Protein AF-A0A441YT29-F1 (afdb_monomer)

Solvent-accessible surface area (backbone atoms only — not comparable to full-atom values): 5347 Å² total; per-residue (Å²): 136,79,86,80,70,84,81,58,87,40,47,46,40,78,47,80,51,58,87,66,74,87,59,62,68,70,58,54,48,52,54,48,54,52,49,54,60,50,52,72,70,46,87,62,45,46,36,36,26,34,23,33,78,50,67,69,56,43,55,52,44,50,53,48,23,70,74,38,77,78,29,50,46,49,69,28,42,58,94,37,43,67,59,37,50,52,60,36,64,66,51,114

Mean predicted aligned error: 9.4 Å

Nearest PDB structures (foldseek):
  4tkz-assembly3_F-3  TM=5.172E-01  e=1.921E-01  Streptococcus agalactiae NEM316
  6kp6-assembly1_A  TM=5.473E-01  e=5.936E-01  Homo sapiens
  2bfw-assembly1_A  TM=5.298E-01  e=2.392E+00  Pyrococcus abyssi
  4o3m-assembly1_A  TM=3.613E-01  e=2.919E+00  Homo sapiens
  7pup-assembly1_A  TM=4.286E-01  e=7.391E+00  Arabidopsis thaliana

Sequence (92 aa):
MEEKLSAHPEIGILADLTDLEDMTGDALRRDLQYGLSKLGELHPFQRAAVVSEKQWIKAATEMTGALFPQIEARVFPADEKTQALEWVADVQ

pLDDT: mean 71.06, std 11.56, range [38.62, 86.81]

Foldseek 3Di:
DPPPPPPALEQEEEAEPAPVPPDDVVVVVVVVLVVLVVVLVDQSYAEYEYEAPDVVSQVSQVVSCVVRVSHHYGYHYNVCSVVSVVVSVPRD

Secondary structure (DSSP, 8-state):
--TTSSS-S--EEEEE-SS--SS-HHHHHHHHHHHHHHHTT-TT--EEEEE-S-HHHHHHHHHHHHH-TTSEEEEE-GGGHHHHHHHHH---

Structure (mmCIF, N/CA/C/O backbone):
data_AF-A0A441YT29-F1
#
_entry.id   AF-A0A441YT29-F1
#
loop_
_atom_site.group_PDB
_atom_site.id
_atom_site.type_symbol
_atom_site.label_atom_id
_atom_site.label_alt_id
_atom_site.label_comp_id
_atom_site.label_asym_id
_atom_site.label_entity_id
_atom_site.label_seq_id
_atom_site.pdbx_PDB_ins_code
_atom_site.Cartn_x
_atom_site.Cartn_y
_atom_site.Cartn_z
_atom_site.occupancy
_atom_site.B_iso_or_equiv
_atom_site.auth_seq_id
_atom_site.auth_comp_id
_atom_site.auth_asym_id
_atom_site.auth_atom_id
_atom_site.pdbx_PDB_model_num
ATOM 1 N N . MET A 1 1 ? 1.928 -24.377 -16.127 1.00 45.34 1 MET A N 1
ATOM 2 C CA . MET A 1 1 ? 1.559 -23.172 -15.339 1.00 45.34 1 MET A CA 1
ATOM 3 C C . MET A 1 1 ? 2.516 -22.002 -15.599 1.00 45.34 1 MET A C 1
ATOM 5 O O . MET A 1 1 ? 2.242 -20.894 -15.165 1.00 45.34 1 MET A O 1
ATOM 9 N N . GLU A 1 2 ? 3.588 -22.229 -16.364 1.00 38.62 2 GLU A N 1
ATOM 10 C CA . GLU A 1 2 ? 4.683 -21.283 -16.620 1.00 38.62 2 GLU A CA 1
ATOM 11 C C . GLU A 1 2 ? 4.440 -20.312 -17.797 1.00 38.62 2 GLU A C 1
ATOM 13 O O . GLU A 1 2 ? 5.264 -19.446 -18.058 1.00 38.62 2 GLU A O 1
ATOM 18 N N . GLU A 1 3 ? 3.305 -20.392 -18.500 1.00 40.16 3 GLU A N 1
ATOM 19 C CA . GLU A 1 3 ? 3.112 -19.690 -19.786 1.00 40.16 3 GLU A CA 1
ATOM 20 C C . GLU A 1 3 ? 2.537 -18.264 -19.698 1.00 40.16 3 GLU A C 1
ATOM 22 O O . GLU A 1 3 ? 2.388 -17.603 -20.721 1.00 40.16 3 GLU A O 1
ATOM 27 N N . LYS A 1 4 ? 2.225 -17.741 -18.503 1.00 46.28 4 LYS A N 1
ATOM 28 C CA . LYS A 1 4 ? 1.689 -16.368 -18.350 1.00 46.28 4 LYS A CA 1
ATOM 29 C C . LYS A 1 4 ? 2.676 -15.343 -17.790 1.00 46.28 4 LYS A C 1
ATOM 31 O O . LYS A 1 4 ? 2.288 -14.205 -17.559 1.00 46.28 4 LYS A O 1
ATOM 36 N N . LEU A 1 5 ? 3.938 -15.723 -17.593 1.00 47.84 5 LEU A N 1
ATOM 37 C CA . LEU A 1 5 ? 4.929 -14.867 -16.931 1.00 47.84 5 LEU A CA 1
ATOM 38 C C . LEU A 1 5 ? 5.835 -14.086 -17.906 1.00 47.84 5 LEU A C 1
ATOM 40 O O . LEU A 1 5 ? 6.596 -13.233 -17.473 1.00 47.84 5 LEU A O 1
ATOM 44 N N . SER A 1 6 ? 5.749 -14.334 -19.218 1.00 44.62 6 SER A N 1
ATOM 45 C CA . SER A 1 6 ? 6.679 -13.763 -20.213 1.00 44.62 6 SER A CA 1
ATOM 46 C C . SER A 1 6 ? 6.143 -12.574 -21.024 1.00 44.62 6 SER A C 1
ATOM 48 O O . SER A 1 6 ? 6.799 -12.175 -21.981 1.00 44.62 6 SER A O 1
ATOM 50 N N . ALA A 1 7 ? 4.978 -12.010 -20.685 1.00 46.62 7 ALA A N 1
ATOM 51 C CA . ALA A 1 7 ? 4.343 -10.968 -21.508 1.00 46.62 7 ALA A CA 1
ATOM 52 C C . ALA A 1 7 ? 4.354 -9.546 -20.915 1.00 46.62 7 ALA A C 1
ATOM 54 O O . ALA A 1 7 ? 4.047 -8.611 -21.647 1.00 46.62 7 ALA A O 1
ATOM 55 N N . HIS A 1 8 ? 4.723 -9.354 -19.644 1.00 49.56 8 HIS A N 1
ATOM 56 C CA . HIS A 1 8 ? 4.680 -8.034 -19.003 1.00 49.56 8 HIS A CA 1
ATOM 57 C C . HIS A 1 8 ? 6.016 -7.735 -18.302 1.00 49.56 8 HIS A C 1
ATOM 59 O O . HIS A 1 8 ? 6.298 -8.343 -17.270 1.00 49.56 8 HIS A O 1
ATOM 65 N N . PRO A 1 9 ? 6.869 -6.855 -18.864 1.00 52.72 9 PRO A N 1
ATOM 66 C CA . PRO A 1 9 ? 8.129 -6.442 -18.239 1.00 52.72 9 PRO A CA 1
ATOM 67 C C . PRO A 1 9 ? 7.925 -5.593 -16.971 1.00 52.72 9 PRO A C 1
ATOM 69 O O . PRO A 1 9 ? 8.884 -5.354 -16.243 1.00 52.72 9 PRO A O 1
ATOM 72 N N . GLU A 1 10 ? 6.689 -5.183 -16.679 1.00 58.97 10 GLU A N 1
ATOM 73 C CA . GLU A 1 10 ? 6.321 -4.382 -15.516 1.00 58.97 10 GLU A CA 1
ATOM 74 C C . GLU A 1 10 ? 5.372 -5.179 -14.618 1.00 58.97 10 GLU A C 1
ATOM 76 O O . GLU A 1 10 ? 4.194 -5.364 -14.922 1.00 58.97 10 GLU A O 1
ATOM 81 N N . ILE A 1 11 ? 5.893 -5.710 -13.510 1.00 66.44 11 ILE A N 1
ATOM 82 C CA . ILE A 1 11 ? 5.077 -6.452 -12.545 1.00 66.44 11 ILE A CA 1
ATOM 83 C C . ILE A 1 11 ? 4.628 -5.483 -11.451 1.00 66.44 11 ILE A C 1
ATOM 85 O O . ILE A 1 11 ? 5.445 -5.011 -10.658 1.00 66.44 11 ILE A O 1
ATOM 89 N N . GLY A 1 12 ? 3.324 -5.212 -11.412 1.00 70.69 12 GLY A N 1
ATOM 90 C CA . GLY A 1 12 ? 2.662 -4.528 -10.306 1.00 70.69 12 GLY A CA 1
ATOM 91 C C . GLY A 1 12 ? 2.340 -5.502 -9.170 1.00 70.69 12 GLY A C 1
ATOM 92 O O . GLY A 1 12 ? 1.777 -6.572 -9.408 1.00 70.69 12 GLY A O 1
ATOM 93 N N . ILE A 1 13 ? 2.678 -5.150 -7.927 1.00 76.44 13 ILE A N 1
ATOM 94 C CA . ILE A 1 13 ? 2.315 -5.939 -6.735 1.00 76.44 13 ILE A CA 1
ATOM 95 C C . ILE A 1 13 ? 1.282 -5.181 -5.910 1.00 76.44 13 ILE A C 1
ATOM 97 O O . ILE A 1 13 ? 1.533 -4.047 -5.517 1.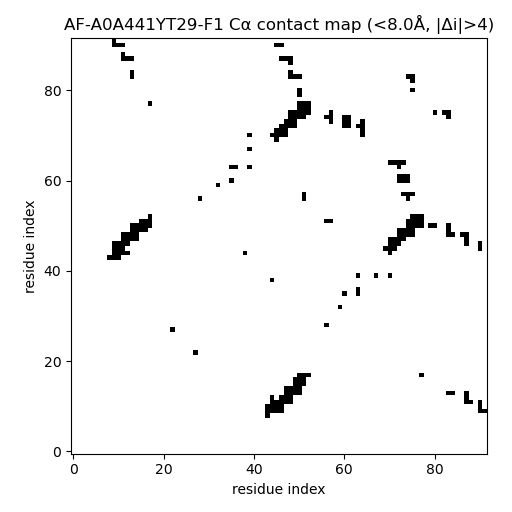00 76.44 13 ILE A O 1
ATOM 101 N N . LEU A 1 14 ? 0.169 -5.837 -5.572 1.00 78.50 14 LEU A N 1
ATOM 102 C CA . LEU A 1 14 ? -0.757 -5.384 -4.534 1.00 78.50 14 LEU A CA 1
ATOM 103 C C . LEU A 1 14 ? -0.564 -6.235 -3.273 1.00 78.50 14 LEU A C 1
ATOM 105 O O . LEU A 1 14 ? -0.837 -7.435 -3.286 1.00 78.50 14 LEU A O 1
ATOM 109 N N . ALA A 1 15 ? -0.122 -5.617 -2.183 1.00 78.88 15 ALA A N 1
ATOM 110 C CA . ALA A 1 15 ? -0.057 -6.236 -0.865 1.00 78.88 15 ALA A CA 1
ATOM 111 C C . ALA A 1 15 ? -1.208 -5.715 0.000 1.00 78.88 15 ALA A C 1
ATOM 113 O O . ALA A 1 15 ? -1.189 -4.567 0.440 1.00 78.88 15 ALA A O 1
ATOM 114 N N . ASP A 1 16 ? -2.211 -6.553 0.246 1.00 79.62 16 ASP A N 1
ATOM 115 C CA . ASP A 1 16 ? -3.297 -6.221 1.164 1.00 79.62 16 ASP A CA 1
ATOM 116 C C . ASP A 1 16 ? -2.918 -6.618 2.594 1.00 79.62 16 ASP A C 1
ATOM 118 O O . ASP A 1 16 ? -2.710 -7.794 2.892 1.00 79.62 16 ASP A O 1
ATOM 122 N N . LEU A 1 17 ? -2.797 -5.617 3.466 1.00 73.94 17 LEU A N 1
ATOM 123 C CA . LEU A 1 17 ? -2.437 -5.767 4.872 1.00 73.94 17 LEU A CA 1
ATOM 124 C C . LEU A 1 17 ? -3.568 -5.324 5.811 1.00 73.94 17 LEU A C 1
ATOM 126 O O . LEU A 1 17 ? -3.318 -5.034 6.985 1.00 73.94 17 LEU A O 1
ATOM 130 N N . THR A 1 18 ? -4.795 -5.216 5.297 1.00 72.12 18 THR A N 1
ATOM 131 C CA . THR A 1 18 ? -5.975 -4.804 6.072 1.00 72.12 18 THR A CA 1
ATOM 132 C C . THR A 1 18 ? -6.507 -5.923 6.961 1.00 72.12 18 THR A C 1
ATOM 134 O O . THR A 1 18 ? -6.878 -5.655 8.096 1.00 72.12 18 THR A O 1
ATOM 137 N N . ASP A 1 19 ? -6.406 -7.175 6.507 1.00 66.50 19 ASP A N 1
ATOM 138 C CA . ASP A 1 19 ? -6.849 -8.382 7.230 1.00 66.50 19 ASP A CA 1
ATOM 139 C C . ASP A 1 19 ? -5.940 -8.751 8.429 1.00 66.50 19 ASP A C 1
ATOM 141 O O . ASP A 1 19 ? -6.202 -9.671 9.198 1.00 66.50 19 ASP A O 1
ATOM 145 N N . LEU A 1 20 ? -4.840 -8.014 8.627 1.00 63.84 20 LEU A N 1
ATOM 146 C CA . LEU A 1 20 ? -3.915 -8.188 9.750 1.00 63.84 20 LEU A CA 1
ATOM 147 C C . LEU A 1 20 ? -4.446 -7.505 11.024 1.00 63.84 20 LEU A C 1
ATOM 149 O O . LEU A 1 20 ? -3.882 -6.512 11.517 1.00 63.84 20 LEU A O 1
ATOM 153 N N . GLU A 1 21 ? -5.533 -8.055 11.562 1.00 57.41 21 GLU A N 1
ATOM 154 C CA . GLU A 1 21 ? -6.120 -7.663 12.850 1.00 57.41 21 GLU A CA 1
ATOM 155 C C . GLU A 1 21 ? -5.477 -8.405 14.041 1.00 57.41 21 GLU A C 1
ATOM 157 O O . GLU A 1 21 ? -5.232 -7.789 15.077 1.00 57.41 21 GLU A O 1
ATOM 162 N N . ASP A 1 22 ? -5.098 -9.680 13.878 1.00 56.34 22 ASP A N 1
ATOM 163 C CA . ASP A 1 22 ? -4.752 -10.581 14.999 1.00 56.34 22 ASP A CA 1
ATOM 164 C C . ASP A 1 22 ? -3.254 -10.698 15.352 1.00 56.34 22 ASP A C 1
ATOM 166 O O . ASP A 1 22 ? -2.884 -11.304 16.360 1.00 56.34 22 ASP A O 1
ATOM 170 N N . MET A 1 23 ? -2.347 -10.121 14.558 1.00 58.62 23 MET A N 1
ATOM 171 C CA . MET A 1 23 ? -0.908 -10.184 14.848 1.00 58.62 23 MET A CA 1
ATOM 172 C C . MET A 1 23 ? -0.452 -8.949 15.625 1.00 58.62 23 MET A C 1
ATOM 174 O O . MET A 1 23 ? -0.654 -7.817 15.180 1.00 58.62 23 MET A O 1
ATOM 178 N N . THR A 1 24 ? 0.225 -9.156 16.762 1.00 67.06 24 THR A N 1
ATOM 179 C CA . THR A 1 24 ? 0.884 -8.100 17.547 1.00 67.06 24 THR A CA 1
ATOM 180 C C . THR A 1 24 ? 1.627 -7.158 16.600 1.00 67.06 24 THR A C 1
ATOM 182 O O . THR A 1 24 ? 2.585 -7.574 15.946 1.00 67.06 24 THR A O 1
ATOM 185 N N . GLY A 1 25 ? 1.188 -5.897 16.499 1.00 67.62 25 GLY A N 1
ATOM 186 C CA . GLY A 1 25 ? 1.646 -4.969 15.454 1.00 67.62 25 GLY A CA 1
ATOM 187 C C . GLY A 1 25 ? 3.166 -4.757 15.393 1.00 67.62 25 GLY A C 1
ATOM 188 O O . GLY A 1 25 ? 3.681 -4.321 14.368 1.00 67.62 25 GLY A O 1
ATOM 189 N N . ASP A 1 26 ? 3.890 -5.099 16.460 1.00 70.19 26 ASP A N 1
ATOM 190 C CA . ASP A 1 26 ? 5.354 -5.084 16.523 1.00 70.19 26 ASP A CA 1
ATOM 191 C C . ASP A 1 26 ? 6.032 -6.220 15.740 1.00 70.19 26 ASP A C 1
ATOM 193 O O . ASP A 1 26 ? 7.043 -5.983 15.078 1.00 70.19 26 ASP A O 1
ATOM 197 N N . ALA A 1 27 ? 5.467 -7.431 15.771 1.00 73.50 27 ALA A N 1
ATOM 198 C CA . ALA A 1 27 ? 5.973 -8.562 14.993 1.00 73.50 27 ALA A CA 1
ATOM 199 C C . ALA A 1 27 ? 5.759 -8.296 13.501 1.00 73.50 27 ALA A C 1
ATOM 201 O O . ALA A 1 27 ? 6.716 -8.262 12.732 1.00 73.50 27 ALA A O 1
ATOM 202 N N . LEU A 1 28 ? 4.528 -7.919 13.138 1.00 73.25 28 LEU A N 1
ATOM 203 C CA . LEU A 1 28 ? 4.183 -7.557 11.768 1.00 73.25 28 LEU A CA 1
ATOM 204 C C . LEU A 1 28 ? 5.069 -6.432 11.220 1.00 73.25 28 LEU A C 1
ATOM 206 O O . LEU A 1 28 ? 5.461 -6.463 10.057 1.00 73.25 28 LEU A O 1
ATOM 210 N N . ARG A 1 29 ? 5.422 -5.442 12.050 1.00 73.25 29 ARG A N 1
ATOM 211 C CA . ARG A 1 29 ? 6.340 -4.370 11.644 1.00 73.25 29 ARG A CA 1
ATOM 212 C C . ARG A 1 29 ? 7.699 -4.907 11.232 1.00 73.25 29 ARG A C 1
ATOM 214 O O . ARG A 1 29 ? 8.250 -4.438 10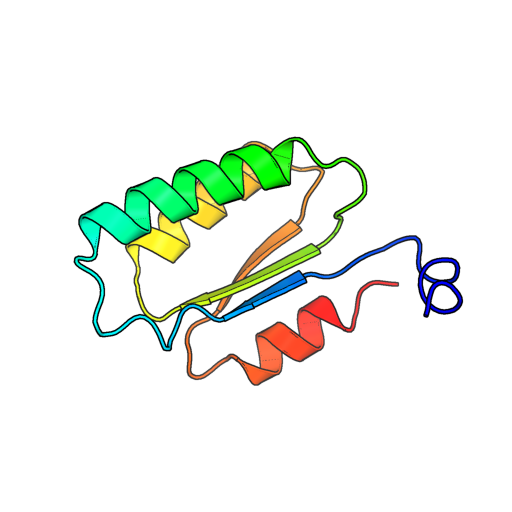.241 1.00 73.25 29 ARG A O 1
ATOM 221 N N . ARG A 1 30 ? 8.245 -5.861 11.984 1.00 75.25 30 ARG A N 1
ATOM 222 C CA . ARG A 1 30 ? 9.565 -6.431 11.707 1.00 75.25 30 ARG A CA 1
ATOM 223 C C . ARG A 1 30 ? 9.546 -7.300 10.452 1.00 75.25 30 ARG A C 1
ATOM 225 O O . ARG A 1 30 ? 10.436 -7.144 9.619 1.00 75.25 30 ARG A O 1
ATOM 232 N N . ASP A 1 31 ? 8.513 -8.122 10.290 1.00 76.62 31 ASP A N 1
ATOM 233 C CA . ASP A 1 31 ? 8.306 -8.939 9.091 1.00 76.62 31 ASP A CA 1
ATOM 234 C C . ASP A 1 31 ? 8.109 -8.080 7.833 1.00 76.62 31 ASP A C 1
ATOM 236 O O . ASP A 1 31 ? 8.769 -8.311 6.820 1.00 76.62 31 ASP A O 1
ATOM 240 N N . LEU A 1 32 ? 7.287 -7.026 7.901 1.00 75.00 32 LEU A N 1
ATOM 241 C CA . LEU A 1 32 ? 7.089 -6.109 6.774 1.00 75.00 32 LEU A CA 1
ATOM 242 C C . LEU A 1 32 ? 8.355 -5.343 6.422 1.00 75.00 32 LEU A C 1
ATOM 244 O O . LEU A 1 32 ? 8.685 -5.224 5.250 1.00 75.00 32 LEU A O 1
ATOM 248 N N . GLN A 1 33 ? 9.083 -4.834 7.412 1.00 73.69 33 GLN A N 1
ATOM 249 C CA . GLN A 1 33 ? 10.318 -4.094 7.160 1.00 73.69 33 GLN A CA 1
ATOM 250 C C . GLN A 1 33 ? 11.378 -4.992 6.502 1.00 73.69 33 GLN A C 1
ATOM 252 O O . GLN A 1 33 ? 12.081 -4.552 5.592 1.00 73.69 33 GLN A O 1
ATOM 257 N N . TYR A 1 34 ? 11.440 -6.266 6.897 1.00 76.19 34 TYR A N 1
ATOM 258 C CA . TYR A 1 34 ? 12.276 -7.269 6.242 1.00 76.19 34 TYR A CA 1
ATOM 259 C C . TYR A 1 34 ? 11.812 -7.560 4.804 1.00 76.19 34 TYR A C 1
ATOM 261 O O . TYR A 1 34 ? 12.630 -7.556 3.884 1.00 76.19 34 TYR A O 1
ATOM 269 N N . GLY A 1 35 ? 10.504 -7.742 4.595 1.00 73.19 35 GLY A N 1
ATOM 270 C CA . GLY A 1 35 ? 9.900 -7.944 3.276 1.00 73.19 35 GLY A CA 1
ATOM 271 C C . GLY A 1 35 ? 10.144 -6.771 2.324 1.00 73.19 35 GLY A C 1
ATOM 272 O O . GLY A 1 35 ? 10.619 -6.984 1.215 1.00 73.19 35 GLY A O 1
ATOM 273 N N . LEU A 1 36 ? 9.919 -5.531 2.769 1.00 71.50 36 LEU A N 1
ATOM 274 C CA . LEU A 1 36 ? 10.181 -4.315 1.989 1.00 71.50 36 LEU A CA 1
ATOM 275 C C . LEU A 1 36 ? 11.665 -4.169 1.642 1.00 71.50 36 LEU A C 1
ATOM 277 O O . LEU A 1 36 ? 12.000 -3.848 0.504 1.00 71.50 36 LEU A O 1
ATOM 281 N N . SER A 1 37 ? 12.562 -4.456 2.590 1.00 71.62 37 SER A N 1
ATOM 282 C CA . SER A 1 37 ? 14.002 -4.429 2.322 1.00 71.62 37 SER A CA 1
ATOM 283 C C . SER A 1 37 ? 14.414 -5.459 1.268 1.00 71.62 37 SER A C 1
ATOM 285 O O . SER A 1 37 ? 15.339 -5.196 0.507 1.00 71.62 37 SER A O 1
ATOM 287 N N . LYS A 1 38 ? 13.732 -6.611 1.208 1.00 69.81 38 LYS A N 1
ATOM 288 C CA . LYS A 1 38 ? 13.952 -7.646 0.189 1.00 6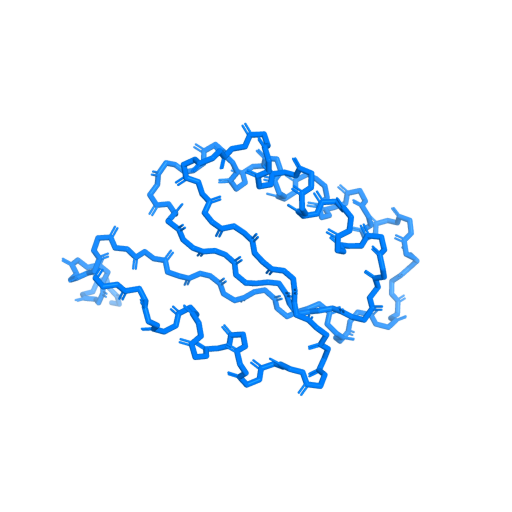9.81 38 LYS A CA 1
ATOM 289 C C . LYS A 1 38 ? 13.317 -7.299 -1.153 1.00 69.81 38 LYS A C 1
ATOM 291 O O . LYS A 1 38 ? 13.917 -7.581 -2.184 1.00 69.81 38 LYS A O 1
ATOM 296 N N . LEU A 1 39 ? 12.147 -6.663 -1.149 1.00 65.12 39 LEU A N 1
ATOM 297 C CA . LEU A 1 39 ? 11.497 -6.155 -2.359 1.00 65.12 39 LEU A CA 1
ATOM 298 C C . LEU A 1 39 ? 12.377 -5.117 -3.069 1.00 65.12 39 LEU A C 1
ATOM 300 O O . LEU A 1 39 ? 12.468 -5.153 -4.290 1.00 65.12 39 LEU A O 1
ATOM 304 N N . GLY A 1 40 ? 13.098 -4.275 -2.319 1.00 62.50 40 GLY A N 1
ATOM 305 C CA . GLY A 1 40 ? 14.081 -3.336 -2.874 1.00 62.50 40 GLY A CA 1
ATOM 306 C C . GLY A 1 40 ? 15.259 -3.992 -3.613 1.00 62.50 40 GLY A C 1
ATOM 307 O O . GLY A 1 40 ? 15.829 -3.385 -4.515 1.00 62.50 40 GLY A O 1
ATOM 308 N N . GLU A 1 41 ? 15.615 -5.237 -3.275 1.00 64.75 41 GLU A N 1
ATOM 309 C CA . GLU A 1 41 ? 16.683 -5.994 -3.952 1.00 64.75 41 GLU A CA 1
ATOM 310 C C . GLU A 1 41 ? 16.200 -6.687 -5.241 1.00 64.75 41 GLU A C 1
ATOM 312 O O . GLU A 1 41 ? 17.005 -7.170 -6.046 1.00 64.75 41 GLU A O 1
ATOM 317 N N . LEU A 1 42 ? 14.885 -6.764 -5.454 1.00 57.59 42 LEU A N 1
ATOM 318 C CA . LEU A 1 42 ? 14.303 -7.427 -6.609 1.00 57.59 42 LEU A CA 1
ATOM 319 C C . LEU A 1 42 ? 14.128 -6.406 -7.743 1.00 57.59 42 LEU A C 1
ATOM 321 O O . LEU A 1 42 ? 13.188 -5.622 -7.795 1.00 57.59 42 LEU A O 1
ATOM 325 N N . HIS A 1 43 ? 15.069 -6.458 -8.682 1.00 54.91 43 HIS A N 1
ATOM 326 C CA . HIS A 1 43 ? 15.250 -5.524 -9.793 1.00 54.91 43 HIS A CA 1
ATOM 327 C C . HIS A 1 43 ? 14.110 -5.399 -10.843 1.00 54.91 43 HIS A C 1
ATOM 329 O O . HIS A 1 43 ? 14.167 -4.424 -11.589 1.00 54.91 43 HIS A O 1
ATOM 335 N N . PRO A 1 44 ? 13.100 -6.295 -10.973 1.00 60.97 44 PRO A N 1
ATOM 336 C CA . PRO A 1 44 ? 12.052 -6.130 -11.992 1.00 60.97 44 PRO A CA 1
ATOM 337 C C . PRO A 1 44 ? 10.758 -5.435 -11.515 1.00 60.97 44 PRO A C 1
ATOM 339 O O . PRO A 1 44 ? 9.812 -5.343 -12.295 1.00 60.97 44 PRO A O 1
ATOM 342 N N . PHE A 1 45 ? 10.654 -4.970 -10.265 1.00 63.09 45 PHE A N 1
ATOM 343 C CA . PHE A 1 45 ? 9.407 -4.367 -9.767 1.00 63.09 45 PHE A CA 1
ATOM 344 C C . PHE A 1 45 ? 9.377 -2.855 -9.977 1.00 63.09 45 PHE A C 1
ATOM 346 O O . PHE A 1 45 ? 10.060 -2.123 -9.269 1.00 63.09 45 PHE A O 1
ATOM 353 N N . GLN A 1 46 ? 8.552 -2.388 -10.917 1.00 66.25 46 GLN A N 1
ATOM 354 C CA . GLN A 1 46 ? 8.353 -0.952 -11.136 1.00 66.25 46 GLN A CA 1
ATOM 355 C C . GLN A 1 46 ? 7.276 -0.350 -10.222 1.00 66.25 46 GLN A C 1
ATOM 357 O O . GLN A 1 46 ? 7.425 0.803 -9.824 1.00 66.25 46 GLN A O 1
ATOM 362 N N . ARG A 1 47 ? 6.228 -1.104 -9.831 1.00 75.88 47 ARG A N 1
ATOM 363 C CA . ARG A 1 47 ? 5.143 -0.593 -8.966 1.00 75.88 47 ARG A C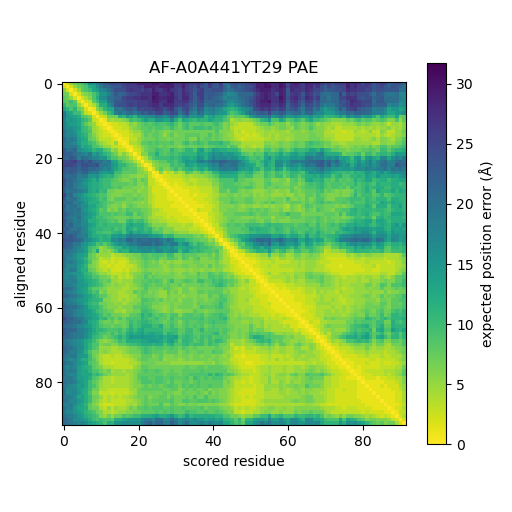A 1
ATOM 364 C C . ARG A 1 47 ? 4.718 -1.553 -7.851 1.00 75.88 47 ARG A C 1
ATOM 366 O O . ARG A 1 47 ? 4.435 -2.725 -8.092 1.00 75.88 47 ARG A O 1
ATOM 373 N N . ALA A 1 48 ? 4.590 -1.033 -6.633 1.00 77.75 48 ALA A N 1
ATOM 374 C CA . ALA A 1 48 ? 4.080 -1.747 -5.465 1.00 77.75 48 ALA A CA 1
ATOM 375 C C . ALA A 1 48 ? 3.007 -0.920 -4.740 1.00 77.75 48 ALA A C 1
ATOM 377 O O . ALA A 1 48 ? 3.289 0.153 -4.207 1.00 77.75 48 ALA A O 1
ATOM 378 N N . ALA A 1 49 ? 1.771 -1.410 -4.702 1.00 83.75 49 ALA A N 1
ATOM 379 C CA . ALA A 1 49 ? 0.717 -0.849 -3.872 1.00 83.75 49 ALA A CA 1
ATOM 380 C C . ALA A 1 49 ? 0.557 -1.668 -2.597 1.00 83.75 49 ALA A C 1
ATOM 382 O O . ALA A 1 49 ? 0.465 -2.894 -2.629 1.00 83.75 49 ALA A O 1
ATOM 383 N N . VAL A 1 50 ? 0.473 -0.980 -1.467 1.00 84.06 50 VAL A N 1
ATOM 384 C CA . VAL A 1 50 ? 0.216 -1.585 -0.162 1.00 84.06 50 VAL A CA 1
ATOM 385 C C . VAL A 1 50 ? -1.100 -1.035 0.358 1.00 84.06 50 VAL A C 1
ATOM 387 O O . VAL A 1 50 ? -1.252 0.175 0.458 1.00 84.06 50 VAL A O 1
ATOM 390 N N . VAL A 1 51 ? -2.050 -1.894 0.707 1.00 86.75 51 VAL A N 1
ATOM 391 C CA . VAL A 1 51 ? -3.328 -1.472 1.290 1.00 86.75 51 VAL A CA 1
ATOM 392 C C . VAL A 1 51 ? -3.265 -1.689 2.796 1.00 86.75 51 VAL A C 1
ATOM 394 O O . VAL A 1 51 ? -3.089 -2.817 3.252 1.00 86.75 51 VAL A O 1
ATOM 397 N N . SER A 1 52 ? -3.339 -0.618 3.586 1.00 82.62 52 SER A N 1
ATOM 398 C CA . SER A 1 52 ? -3.286 -0.704 5.044 1.00 82.62 52 SER A CA 1
ATOM 399 C C . SER A 1 52 ? -3.857 0.524 5.750 1.00 82.62 52 SER A C 1
ATOM 401 O O . SER A 1 52 ? -3.535 1.656 5.403 1.00 82.62 52 SER A O 1
ATOM 403 N N . GLU A 1 53 ? -4.582 0.289 6.846 1.00 79.62 53 GLU A N 1
ATOM 404 C CA . GLU A 1 53 ? -5.057 1.329 7.777 1.00 79.62 53 GLU A CA 1
ATOM 405 C C . GLU A 1 53 ? -3.965 1.832 8.739 1.00 79.62 53 GLU A C 1
ATOM 407 O O . GLU A 1 53 ? -4.131 2.816 9.465 1.00 79.62 53 GLU A O 1
ATOM 412 N N . LYS A 1 54 ? -2.819 1.145 8.807 1.00 79.75 54 LYS A N 1
ATOM 413 C CA . LYS A 1 54 ? -1.808 1.438 9.824 1.00 79.75 54 LYS A CA 1
ATOM 414 C C . LYS A 1 54 ? -0.884 2.561 9.343 1.00 79.75 54 LYS A C 1
ATOM 416 O O . LYS A 1 54 ? -0.047 2.367 8.466 1.00 79.75 54 LYS A O 1
ATOM 421 N N . GLN A 1 55 ? -0.939 3.722 9.998 1.00 77.00 55 GLN A N 1
ATOM 422 C CA . GLN A 1 55 ? -0.104 4.888 9.654 1.00 77.00 55 GLN A CA 1
ATOM 423 C C . GLN A 1 55 ? 1.410 4.602 9.645 1.00 77.00 55 GLN A C 1
ATOM 425 O O . GLN A 1 55 ? 2.149 5.180 8.849 1.00 77.00 55 GLN A O 1
ATOM 430 N N . TRP A 1 56 ? 1.891 3.689 10.495 1.00 76.88 56 TRP A N 1
ATOM 431 C CA . TRP A 1 56 ? 3.304 3.299 10.504 1.00 76.88 56 TRP A CA 1
ATOM 432 C C . TRP A 1 56 ? 3.711 2.498 9.255 1.00 76.88 56 TRP A C 1
ATOM 434 O O . TRP A 1 56 ? 4.872 2.567 8.859 1.00 76.88 56 TRP A O 1
ATOM 444 N N . ILE A 1 57 ? 2.775 1.781 8.613 1.00 77.44 57 ILE A N 1
ATOM 445 C CA . ILE A 1 57 ? 3.006 1.083 7.336 1.00 77.44 57 ILE A CA 1
ATOM 446 C C . ILE A 1 57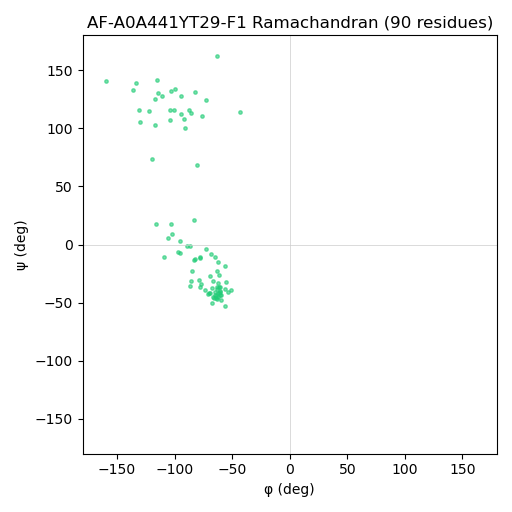 ? 3.161 2.108 6.211 1.00 77.44 57 ILE A C 1
ATOM 448 O O . ILE A 1 57 ? 4.081 1.986 5.400 1.00 77.44 57 ILE A O 1
ATOM 452 N N . LYS A 1 58 ? 2.332 3.161 6.217 1.00 79.12 58 LYS A N 1
ATOM 453 C CA . LYS A 1 58 ? 2.462 4.307 5.306 1.00 79.12 58 LYS A CA 1
ATOM 454 C C . LYS A 1 58 ? 3.841 4.953 5.413 1.00 79.12 58 LYS A C 1
ATOM 456 O O . LYS A 1 58 ? 4.554 5.026 4.418 1.00 79.12 58 LYS A O 1
ATOM 461 N N . ALA A 1 59 ? 4.257 5.313 6.627 1.00 79.75 59 ALA A N 1
ATOM 462 C CA . ALA A 1 59 ? 5.562 5.930 6.862 1.00 79.75 59 ALA A CA 1
ATOM 463 C C . ALA A 1 59 ? 6.742 5.024 6.458 1.00 79.75 59 ALA A C 1
ATOM 465 O O . ALA A 1 59 ? 7.704 5.498 5.859 1.00 79.75 59 ALA A O 1
ATOM 466 N N . ALA A 1 60 ? 6.673 3.720 6.756 1.00 76.31 60 ALA A N 1
ATOM 467 C CA . ALA A 1 60 ? 7.722 2.772 6.382 1.00 76.31 60 ALA A CA 1
ATOM 468 C C . ALA A 1 60 ? 7.856 2.634 4.858 1.00 76.31 60 ALA A C 1
ATOM 470 O O . ALA A 1 60 ? 8.963 2.695 4.331 1.00 76.31 60 ALA A O 1
ATOM 471 N N . THR A 1 61 ? 6.730 2.499 4.157 1.00 73.88 61 THR A N 1
ATOM 472 C CA . THR A 1 61 ? 6.705 2.314 2.700 1.00 73.88 61 THR A CA 1
ATOM 473 C C . THR A 1 61 ? 7.133 3.578 1.957 1.00 73.88 61 THR A C 1
ATOM 475 O O . THR A 1 61 ? 7.923 3.486 1.022 1.00 73.88 61 THR A O 1
ATOM 478 N N . GLU A 1 62 ? 6.687 4.762 2.393 1.00 75.94 62 GLU A N 1
ATOM 479 C CA . GLU A 1 62 ? 7.132 6.045 1.824 1.00 75.94 62 GLU A CA 1
ATOM 480 C C . GLU A 1 62 ? 8.645 6.242 1.995 1.00 75.94 62 GLU A C 1
ATOM 482 O O . GLU A 1 62 ? 9.326 6.673 1.066 1.00 75.94 62 GLU A O 1
ATOM 487 N N . MET A 1 63 ? 9.192 5.863 3.156 1.00 74.38 63 MET A N 1
ATOM 488 C CA . MET A 1 63 ? 10.633 5.919 3.407 1.00 74.38 63 MET A CA 1
ATOM 489 C C . MET A 1 63 ? 11.408 4.960 2.492 1.00 74.38 63 MET A C 1
ATOM 491 O O . MET A 1 63 ? 12.459 5.329 1.972 1.00 74.38 63 MET A O 1
ATOM 495 N N . THR A 1 64 ? 10.891 3.750 2.257 1.00 68.00 64 THR A N 1
ATOM 496 C CA . THR A 1 64 ? 11.490 2.792 1.316 1.00 68.00 64 THR A CA 1
ATOM 497 C C . THR A 1 64 ? 11.414 3.294 -0.128 1.00 68.00 64 THR A C 1
ATOM 499 O O . THR A 1 64 ? 12.431 3.268 -0.812 1.00 68.00 64 THR A O 1
ATOM 502 N N . GLY A 1 65 ? 10.278 3.827 -0.585 1.00 69.75 65 GLY A N 1
ATOM 503 C CA . GLY A 1 65 ? 10.157 4.403 -1.933 1.00 69.75 65 GLY A CA 1
ATOM 504 C C . GLY A 1 65 ? 11.101 5.590 -2.164 1.00 69.75 65 GLY A C 1
ATOM 505 O O . GLY A 1 65 ? 11.701 5.713 -3.227 1.00 69.75 65 GLY A O 1
ATOM 506 N N . ALA A 1 66 ? 11.324 6.421 -1.141 1.00 70.56 66 ALA A N 1
ATOM 507 C CA . ALA A 1 66 ? 12.307 7.504 -1.210 1.00 70.56 66 ALA A CA 1
ATOM 508 C C . ALA A 1 66 ? 13.764 7.001 -1.303 1.00 70.56 66 ALA A C 1
ATOM 510 O O . ALA A 1 66 ? 14.604 7.661 -1.913 1.00 70.56 66 ALA A O 1
ATOM 511 N N . LEU A 1 67 ? 14.071 5.844 -0.704 1.00 70.62 67 LEU A N 1
ATOM 512 C CA . LEU A 1 67 ? 15.390 5.198 -0.768 1.00 70.62 67 LEU A CA 1
ATOM 513 C C . LEU A 1 67 ? 15.622 4.453 -2.090 1.00 70.62 67 LEU A C 1
ATOM 515 O O . LEU A 1 67 ? 16.760 4.370 -2.548 1.00 70.62 67 LEU A O 1
ATOM 519 N N . PHE A 1 68 ? 14.556 3.938 -2.704 1.00 69.69 68 PHE A N 1
ATOM 520 C CA . PHE A 1 68 ? 14.592 3.178 -3.951 1.00 69.69 68 PHE A CA 1
ATOM 521 C C . PHE A 1 68 ? 13.755 3.882 -5.031 1.00 69.69 68 PHE A C 1
ATOM 523 O O . PHE A 1 68 ? 12.691 3.388 -5.390 1.00 69.69 68 PHE A O 1
ATOM 530 N N . PRO A 1 69 ? 14.236 5.000 -5.610 1.00 67.38 69 PRO A N 1
ATOM 531 C CA . PRO A 1 69 ? 13.484 5.783 -6.601 1.00 67.38 69 PRO A CA 1
ATOM 532 C C . PRO A 1 69 ? 13.208 5.032 -7.913 1.00 67.38 69 PRO A C 1
ATOM 534 O O . PRO A 1 69 ? 12.442 5.505 -8.743 1.00 67.38 69 PRO A O 1
ATOM 537 N N . GLN A 1 70 ? 13.844 3.876 -8.109 1.00 68.25 70 GLN A N 1
ATOM 538 C CA . GLN A 1 70 ? 13.588 2.959 -9.221 1.00 68.25 70 GLN A CA 1
ATOM 539 C C . GLN A 1 70 ? 12.316 2.109 -9.031 1.00 68.25 70 GLN A C 1
ATOM 541 O O . GLN A 1 70 ? 11.909 1.428 -9.966 1.00 68.25 70 GLN A O 1
ATOM 546 N N . ILE A 1 71 ? 11.720 2.119 -7.831 1.00 70.31 71 ILE A N 1
ATOM 547 C CA . ILE A 1 71 ? 10.500 1.386 -7.480 1.00 70.31 71 ILE A CA 1
ATOM 548 C C . ILE A 1 71 ? 9.469 2.408 -7.000 1.00 70.31 71 ILE A C 1
ATOM 550 O O . ILE A 1 71 ? 9.635 3.030 -5.949 1.00 70.31 71 ILE A O 1
ATOM 554 N N . GLU A 1 72 ? 8.367 2.566 -7.728 1.00 75.06 72 GLU A N 1
ATOM 555 C CA . GLU A 1 72 ? 7.230 3.327 -7.224 1.00 75.06 72 GLU A CA 1
ATOM 556 C C . GLU A 1 72 ? 6.487 2.473 -6.194 1.00 75.06 72 GLU A C 1
ATOM 558 O O . GLU A 1 72 ? 5.865 1.467 -6.526 1.00 75.06 72 GLU A O 1
ATOM 563 N N . ALA A 1 73 ? 6.546 2.862 -4.922 1.00 76.06 73 ALA A N 1
ATOM 564 C CA . ALA A 1 73 ? 5.772 2.235 -3.858 1.00 76.06 73 ALA A CA 1
ATOM 565 C C . ALA A 1 73 ? 4.755 3.231 -3.289 1.00 76.06 73 ALA A C 1
ATOM 567 O O . ALA A 1 73 ? 5.116 4.356 -2.933 1.00 76.06 73 ALA A O 1
ATOM 568 N N . ARG A 1 74 ? 3.485 2.829 -3.178 1.00 81.75 74 ARG A N 1
ATOM 569 C CA . ARG A 1 74 ? 2.408 3.673 -2.641 1.00 81.75 74 ARG A CA 1
ATOM 570 C C . ARG A 1 74 ? 1.555 2.908 -1.637 1.00 81.75 74 ARG A C 1
ATOM 572 O O . ARG A 1 74 ? 1.227 1.746 -1.849 1.00 81.75 74 ARG A O 1
ATOM 579 N N . VAL A 1 75 ? 1.179 3.579 -0.549 1.00 83.94 75 VAL A N 1
ATOM 580 C CA . VAL A 1 75 ? 0.242 3.032 0.440 1.00 83.94 75 VAL A CA 1
ATOM 581 C C . VAL A 1 75 ? -1.126 3.654 0.252 1.00 83.94 75 VAL A C 1
ATOM 583 O O . VAL A 1 75 ? -1.242 4.875 0.171 1.00 83.94 75 VAL A O 1
ATOM 586 N N . PHE A 1 76 ? -2.137 2.801 0.226 1.00 86.81 76 PHE A N 1
ATOM 587 C CA . PHE A 1 76 ? -3.541 3.153 0.166 1.00 86.81 76 PHE A CA 1
ATOM 588 C C . PHE A 1 76 ? -4.225 2.697 1.463 1.00 86.81 76 PHE A C 1
ATOM 590 O O . PHE A 1 76 ? -3.881 1.638 1.991 1.00 86.81 76 PHE A O 1
ATOM 597 N N 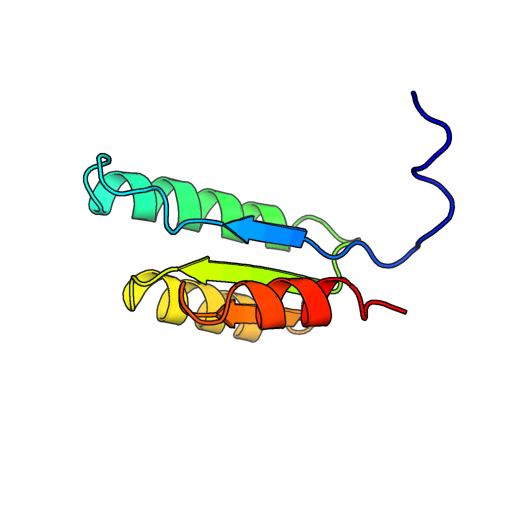. PRO A 1 77 ? -5.170 3.466 2.012 1.00 84.50 77 PRO A N 1
ATOM 598 C CA . PRO A 1 77 ? -6.063 2.980 3.059 1.00 84.50 77 PRO A CA 1
ATOM 599 C C . PRO A 1 77 ? -6.948 1.835 2.539 1.00 84.50 77 PRO A C 1
ATOM 601 O O . PRO A 1 77 ? -7.114 1.656 1.329 1.00 84.50 77 PRO A O 1
ATOM 604 N N . ALA A 1 78 ? -7.529 1.062 3.455 1.00 82.62 78 ALA A N 1
ATOM 605 C CA . ALA A 1 78 ? -8.449 -0.037 3.168 1.00 82.62 78 ALA A CA 1
ATOM 606 C C . ALA A 1 78 ? -9.616 0.402 2.283 1.00 82.62 78 ALA A C 1
ATOM 608 O O . ALA A 1 78 ? -9.966 -0.298 1.331 1.00 82.62 78 ALA A O 1
ATOM 609 N N . ASP A 1 79 ? -10.161 1.591 2.546 1.00 84.38 79 ASP A N 1
ATOM 610 C CA . ASP A 1 79 ? -11.241 2.189 1.759 1.00 84.38 79 ASP A CA 1
ATOM 611 C C . ASP A 1 79 ? -10.840 2.477 0.299 1.00 84.38 79 ASP A C 1
ATOM 613 O O . ASP A 1 79 ? -11.692 2.523 -0.587 1.00 84.38 79 ASP A O 1
ATOM 617 N N . GLU A 1 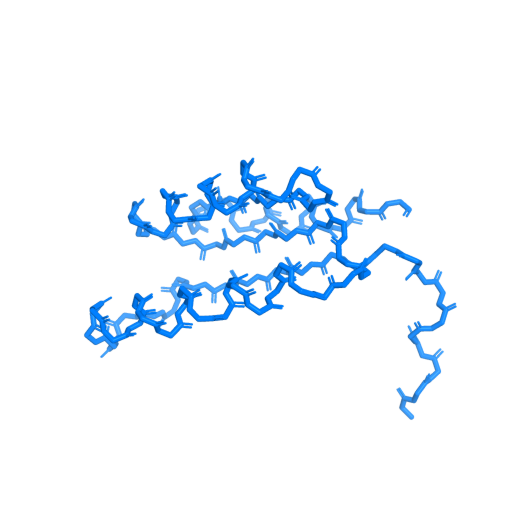80 ? -9.541 2.618 0.013 1.00 86.12 80 GLU A N 1
ATOM 618 C CA . GLU A 1 80 ? -9.002 2.892 -1.324 1.00 86.12 80 GLU A CA 1
ATOM 619 C C . GLU A 1 80 ? -8.379 1.654 -1.987 1.00 86.12 80 GLU A C 1
ATOM 621 O O . GLU A 1 80 ? -7.665 1.767 -2.985 1.00 86.12 80 GLU A O 1
ATOM 626 N N . LYS A 1 81 ? -8.688 0.446 -1.499 1.00 83.50 81 LYS A N 1
ATOM 627 C CA . LYS A 1 81 ? -8.220 -0.816 -2.098 1.00 83.50 81 LYS A CA 1
ATOM 628 C C . LYS A 1 81 ? -8.486 -0.905 -3.606 1.00 83.50 81 LYS A C 1
ATOM 630 O O . LYS A 1 81 ? -7.642 -1.404 -4.347 1.00 83.50 81 LYS A O 1
ATOM 635 N N . THR A 1 82 ? -9.635 -0.416 -4.070 1.00 84.94 82 THR A N 1
ATOM 636 C CA . THR A 1 82 ? -9.974 -0.397 -5.502 1.00 84.94 82 THR A CA 1
ATOM 637 C C . THR A 1 82 ? -9.024 0.503 -6.294 1.00 84.94 82 THR A C 1
ATOM 639 O O . THR A 1 82 ? -8.496 0.0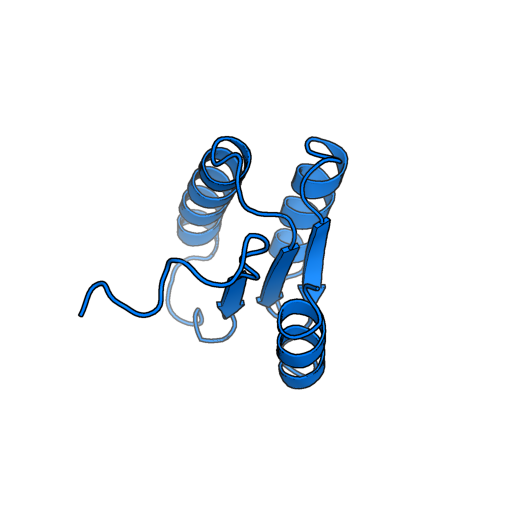64 -7.309 1.00 84.94 82 THR A O 1
ATOM 642 N N . GLN A 1 83 ? -8.718 1.703 -5.788 1.00 85.00 83 GLN A N 1
ATOM 643 C CA . GLN A 1 83 ? -7.733 2.596 -6.413 1.00 85.00 83 GLN A CA 1
ATOM 644 C C . GLN A 1 83 ? -6.332 1.977 -6.421 1.00 85.00 83 GLN A C 1
ATOM 646 O O . GLN A 1 83 ? -5.600 2.115 -7.397 1.00 85.00 83 GLN A O 1
ATOM 651 N N . ALA A 1 84 ? -5.960 1.274 -5.348 1.00 86.06 84 ALA A N 1
ATOM 652 C CA . ALA A 1 84 ? -4.685 0.573 -5.262 1.00 86.06 84 ALA A CA 1
ATOM 653 C C . ALA A 1 84 ? -4.550 -0.487 -6.364 1.00 86.06 84 ALA A C 1
ATOM 655 O O . ALA A 1 84 ? -3.505 -0.582 -7.007 1.00 86.06 84 ALA A O 1
ATOM 656 N N . LEU A 1 85 ? -5.624 -1.250 -6.600 1.00 82.81 85 LEU A N 1
ATOM 657 C CA . LEU A 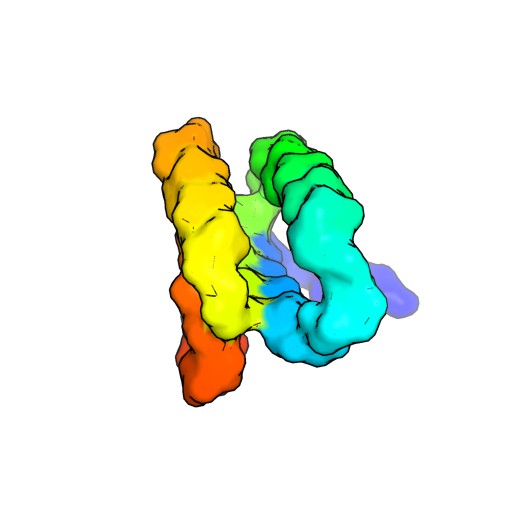1 85 ? -5.708 -2.245 -7.666 1.00 82.81 85 LEU A CA 1
ATOM 658 C C . LEU A 1 85 ? -5.607 -1.595 -9.052 1.00 82.81 85 LEU A C 1
ATOM 660 O O . LEU A 1 85 ? -4.841 -2.068 -9.882 1.00 82.81 85 LEU A O 1
ATOM 664 N N . GLU A 1 86 ? -6.348 -0.514 -9.298 1.00 86.00 86 GLU A N 1
ATOM 665 C CA . GLU A 1 86 ? -6.298 0.217 -10.572 1.00 86.00 86 GLU A CA 1
ATOM 666 C C . GLU A 1 86 ? -4.895 0.776 -10.843 1.00 86.00 86 GLU A C 1
ATOM 668 O O . GLU A 1 86 ? -4.380 0.654 -11.950 1.00 86.00 86 GLU A O 1
ATOM 673 N N . TRP A 1 87 ? -4.225 1.299 -9.815 1.00 85.06 87 TRP A N 1
ATOM 674 C CA . TRP A 1 87 ? -2.884 1.867 -9.935 1.00 85.06 87 TRP A CA 1
ATOM 675 C C . TRP A 1 87 ? -1.800 0.823 -10.259 1.00 85.06 87 TRP A C 1
ATOM 677 O O . TRP A 1 87 ? -0.897 1.103 -11.053 1.00 85.06 87 TRP A O 1
ATOM 687 N N . VAL A 1 88 ? -1.890 -0.388 -9.687 1.00 80.25 88 VAL A N 1
ATOM 688 C CA . VAL A 1 88 ? -1.000 -1.509 -10.059 1.00 80.25 88 VAL A CA 1
ATOM 689 C C . VAL A 1 88 ? -1.450 -2.252 -11.310 1.00 80.25 88 VAL A C 1
ATOM 691 O O . VAL A 1 88 ? -0.705 -3.091 -11.795 1.00 80.25 88 VAL A O 1
ATOM 694 N N . ALA A 1 89 ? -2.665 -2.027 -11.806 1.00 79.06 89 ALA A N 1
ATOM 695 C CA . ALA A 1 89 ? -3.113 -2.569 -13.085 1.00 79.06 89 ALA A CA 1
ATOM 696 C C . ALA A 1 89 ? -2.678 -1.674 -14.256 1.00 79.06 89 ALA A C 1
ATOM 698 O O . ALA A 1 89 ? -2.535 -2.159 -15.373 1.00 79.06 89 ALA A O 1
ATOM 699 N N . ASP A 1 90 ? -2.421 -0.393 -13.984 1.00 76.00 90 ASP A N 1
ATOM 700 C CA . ASP A 1 90 ? -1.924 0.614 -14.927 1.00 76.00 90 ASP A CA 1
ATOM 701 C C . ASP A 1 90 ? -0.387 0.578 -15.112 1.00 76.00 90 ASP A C 1
ATOM 703 O O . ASP A 1 90 ? 0.226 1.570 -15.503 1.00 76.00 90 ASP A O 1
ATOM 707 N N . VAL A 1 91 ? 0.286 -0.536 -14.792 1.00 66.50 91 VAL A N 1
ATOM 708 C CA . VAL A 1 91 ? 1.677 -0.753 -15.246 1.00 66.50 91 VAL A CA 1
ATOM 709 C C . VAL A 1 91 ? 1.655 -1.058 -16.743 1.00 66.50 91 VAL A C 1
ATOM 711 O O . VAL A 1 91 ? 0.934 -1.961 -17.174 1.00 66.50 91 VAL A O 1
ATOM 714 N N . GLN A 1 92 ? 2.397 -0.270 -17.525 1.00 52.88 92 GLN A N 1
ATOM 715 C CA . GLN A 1 92 ? 2.390 -0.320 -18.992 1.00 52.88 92 GLN A CA 1
ATOM 716 C C . GLN A 1 92 ? 3.435 -1.268 -19.583 1.00 52.88 92 GLN A C 1
ATOM 718 O O . GLN A 1 92 ? 4.303 -1.754 -18.839 1.00 52.88 92 GLN A O 1
#

Radius of gyration: 13.5 Å; Cα contacts (8 Å, |Δi|>4): 119; chains: 1; bounding box: 28×31×39 Å